Protein AF-A0A5C5VTT5-F1 (afdb_monomer_lite)

Organism: NCBI:txid2528000

Radius of gyration: 14.42 Å; chains: 1; bounding box: 35×43×36 Å

Sequence (137 aa):
MTILQATVLAPRYVLIDDNARPKGPLCRDYAGKACVAVYGFTDRSAYEAFRLGAEALSRPYPLVAGYLGRVFDQAQFSLIVTNPVGPDEPFLNAVDAEGVPSGAAEESPPATQRYCLSRVTGTNEYEVARSSSHDAG

Structure (mmCIF, N/CA/C/O backbone):
data_AF-A0A5C5VTT5-F1
#
_entry.id   AF-A0A5C5VTT5-F1
#
loop_
_atom_site.group_PDB
_atom_site.id
_atom_site.type_symbol
_atom_site.label_atom_id
_atom_site.label_alt_id
_atom_site.label_comp_id
_atom_site.label_asym_id
_atom_site.label_entity_id
_atom_site.label_seq_id
_atom_site.pdbx_PDB_ins_code
_atom_site.Cartn_x
_atom_site.Cartn_y
_atom_site.Cartn_z
_atom_site.occupancy
_atom_site.B_iso_or_equiv
_atom_site.auth_seq_id
_atom_site.auth_comp_id
_atom_site.auth_asym_id
_atom_site.auth_atom_id
_atom_site.pdbx_PDB_model_num
ATOM 1 N N . MET A 1 1 ? -5.955 26.905 -1.588 1.00 39.22 1 MET A N 1
ATOM 2 C CA . MET A 1 1 ? -4.708 26.133 -1.409 1.00 39.22 1 MET A CA 1
ATOM 3 C C . MET A 1 1 ? -4.592 25.179 -2.578 1.00 39.22 1 MET A C 1
ATOM 5 O O . MET A 1 1 ? -5.465 24.341 -2.743 1.00 39.22 1 MET A O 1
ATOM 9 N N . THR A 1 2 ? -3.586 25.379 -3.423 1.00 30.95 2 THR A N 1
ATOM 10 C CA . THR A 1 2 ? -3.275 24.531 -4.581 1.00 30.95 2 THR A CA 1
ATOM 11 C C . THR A 1 2 ? -2.590 23.262 -4.088 1.00 30.95 2 THR A C 1
ATOM 13 O O . THR A 1 2 ? -1.625 23.369 -3.335 1.00 30.95 2 THR A O 1
ATOM 16 N N . ILE A 1 3 ? -3.052 22.081 -4.498 1.00 47.69 3 ILE A N 1
ATOM 17 C CA . ILE A 1 3 ? -2.303 20.834 -4.301 1.00 47.69 3 ILE A CA 1
ATOM 18 C C . ILE A 1 3 ? -2.143 20.188 -5.675 1.00 47.69 3 ILE A C 1
ATOM 20 O O . ILE A 1 3 ? -3.123 19.879 -6.348 1.00 47.69 3 ILE A O 1
ATOM 24 N N . LEU A 1 4 ? -0.889 20.080 -6.109 1.00 47.59 4 LEU A N 1
ATOM 25 C CA . LEU A 1 4 ? -0.470 19.429 -7.346 1.00 47.59 4 LEU A CA 1
ATOM 26 C C . LEU A 1 4 ? -0.744 17.923 -7.231 1.00 47.59 4 LEU A C 1
ATOM 28 O O . LEU A 1 4 ? -0.500 17.343 -6.172 1.00 47.59 4 LEU A O 1
ATOM 32 N N . GLN A 1 5 ? -1.199 17.276 -8.309 1.00 53.59 5 GLN A N 1
ATOM 33 C CA . GLN A 1 5 ? -1.057 15.822 -8.424 1.00 53.59 5 GLN A CA 1
ATOM 34 C C . GLN A 1 5 ? 0.423 15.490 -8.203 1.00 53.59 5 GLN A C 1
ATOM 36 O O . GLN A 1 5 ? 1.286 15.962 -8.944 1.00 53.59 5 GLN A O 1
ATOM 41 N N . ALA A 1 6 ? 0.720 14.731 -7.150 1.00 62.44 6 ALA A N 1
ATOM 42 C CA . ALA A 1 6 ? 2.084 14.332 -6.862 1.00 62.44 6 ALA A CA 1
ATOM 43 C C . ALA A 1 6 ? 2.448 13.168 -7.785 1.00 62.44 6 ALA A C 1
ATOM 45 O O . ALA A 1 6 ? 1.889 12.071 -7.693 1.00 62.44 6 ALA A O 1
ATOM 46 N N . THR A 1 7 ? 3.379 13.412 -8.700 1.00 65.69 7 THR A N 1
ATOM 47 C CA . THR A 1 7 ? 4.074 12.331 -9.389 1.00 65.69 7 THR A CA 1
ATOM 48 C C . THR A 1 7 ? 4.975 11.654 -8.365 1.00 65.69 7 THR A C 1
ATOM 50 O O . THR A 1 7 ? 5.864 12.287 -7.797 1.00 65.69 7 THR A O 1
ATOM 53 N N . VAL A 1 8 ? 4.727 10.375 -8.103 1.00 74.12 8 VAL A N 1
ATOM 54 C CA . VAL A 1 8 ? 5.543 9.565 -7.198 1.00 74.12 8 VAL A CA 1
ATOM 55 C C . VAL A 1 8 ? 6.389 8.608 -8.021 1.00 74.12 8 VAL A C 1
ATOM 57 O O . VAL A 1 8 ? 5.979 8.146 -9.087 1.00 74.12 8 VAL A O 1
ATOM 60 N N . LEU A 1 9 ? 7.597 8.309 -7.553 1.00 79.62 9 LEU A N 1
ATOM 61 C CA . LEU A 1 9 ? 8.387 7.249 -8.170 1.00 79.62 9 LEU A CA 1
ATOM 62 C C . LEU A 1 9 ? 7.604 5.935 -8.076 1.00 79.62 9 LEU A C 1
ATOM 64 O O . LEU A 1 9 ? 7.001 5.635 -7.042 1.00 79.62 9 LEU A O 1
ATOM 68 N N . ALA A 1 10 ? 7.593 5.167 -9.164 1.00 82.19 10 ALA A N 1
ATOM 69 C CA . ALA A 1 10 ? 6.917 3.881 -9.174 1.00 82.19 10 ALA A CA 1
ATOM 70 C C . ALA A 1 10 ? 7.563 2.939 -8.139 1.00 82.19 10 ALA A C 1
ATOM 72 O O . ALA A 1 10 ? 8.794 2.821 -8.099 1.00 82.19 10 ALA A O 1
ATOM 73 N N . PRO A 1 11 ? 6.763 2.256 -7.303 1.00 85.19 11 PRO A N 1
ATOM 74 C CA . PRO A 1 11 ? 7.269 1.195 -6.445 1.00 85.19 11 PRO A CA 1
ATOM 75 C C . PRO A 1 11 ? 7.983 0.121 -7.271 1.00 85.19 11 PRO A C 1
ATOM 77 O O . PRO A 1 11 ? 7.477 -0.322 -8.297 1.00 85.19 11 PRO A O 1
ATOM 80 N N . ARG A 1 12 ? 9.157 -0.314 -6.811 1.00 85.62 12 ARG A N 1
ATOM 81 C CA . ARG A 1 12 ? 9.955 -1.403 -7.406 1.00 85.62 12 ARG A CA 1
ATOM 82 C C . ARG A 1 12 ? 9.929 -2.669 -6.562 1.00 85.62 12 ARG A C 1
ATOM 84 O O . ARG A 1 12 ? 10.294 -3.742 -7.039 1.00 85.62 12 ARG A O 1
ATOM 91 N N . TYR A 1 13 ? 9.506 -2.543 -5.312 1.00 87.00 13 TYR A N 1
ATOM 92 C CA . TYR A 1 13 ? 9.403 -3.628 -4.354 1.00 87.00 13 TYR A CA 1
ATOM 93 C C . TYR A 1 13 ? 8.033 -3.598 -3.695 1.00 87.00 13 TYR A C 1
ATOM 95 O O . TYR A 1 13 ? 7.454 -2.528 -3.530 1.00 87.00 13 TYR A O 1
ATOM 103 N N . VAL A 1 14 ? 7.547 -4.759 -3.273 1.00 88.94 14 VAL A N 1
ATOM 104 C CA . VAL A 1 14 ? 6.387 -4.895 -2.389 1.00 88.94 14 VAL A CA 1
ATOM 105 C C . VAL A 1 14 ? 6.769 -5.612 -1.108 1.00 88.94 14 VAL A C 1
ATOM 107 O O . VAL A 1 14 ? 7.703 -6.414 -1.091 1.00 88.94 14 VAL A O 1
ATOM 110 N N . LEU A 1 15 ? 6.051 -5.325 -0.029 1.00 89.12 15 LEU A N 1
ATOM 111 C CA . LEU A 1 15 ? 6.226 -6.028 1.229 1.00 89.12 15 LEU A CA 1
ATOM 112 C C . LEU A 1 15 ? 5.544 -7.392 1.166 1.00 89.12 15 LEU A C 1
ATOM 114 O O . LEU A 1 15 ? 4.359 -7.480 0.839 1.00 89.12 15 LEU A O 1
ATOM 118 N N . ILE A 1 16 ? 6.275 -8.439 1.537 1.00 86.81 16 ILE A N 1
ATOM 119 C CA . ILE A 1 16 ? 5.735 -9.790 1.703 1.00 86.81 16 ILE A CA 1
ATOM 120 C C . ILE A 1 16 ? 6.047 -10.340 3.097 1.00 86.81 16 ILE A C 1
ATOM 122 O O . ILE A 1 16 ? 7.015 -9.914 3.734 1.00 86.81 16 ILE A O 1
ATOM 126 N N . ASP A 1 17 ? 5.233 -11.289 3.557 1.00 85.00 17 ASP A N 1
ATOM 127 C CA . ASP A 1 17 ? 5.527 -12.117 4.730 1.00 85.00 17 ASP A CA 1
ATOM 128 C C . ASP A 1 17 ? 6.437 -13.315 4.390 1.00 85.00 17 ASP A C 1
ATOM 130 O O . ASP A 1 17 ? 6.794 -13.549 3.230 1.00 85.00 17 ASP A O 1
ATOM 134 N N . ASP A 1 18 ? 6.795 -14.105 5.406 1.00 83.19 18 ASP A N 1
ATOM 135 C CA . ASP A 1 18 ? 7.636 -15.304 5.255 1.00 83.19 18 ASP A CA 1
ATOM 136 C C . ASP A 1 18 ? 7.014 -16.401 4.370 1.00 83.19 18 ASP A C 1
ATOM 138 O O . ASP A 1 18 ? 7.726 -17.278 3.882 1.00 83.19 18 ASP A O 1
ATOM 142 N N . ASN A 1 19 ? 5.703 -16.349 4.119 1.00 83.19 19 ASN A N 1
ATOM 143 C CA . ASN A 1 19 ? 4.992 -17.260 3.221 1.00 83.19 19 ASN A CA 1
ATOM 144 C C . ASN A 1 19 ? 4.835 -16.678 1.807 1.00 83.19 19 ASN A C 1
ATOM 146 O O . ASN A 1 19 ? 4.028 -17.183 1.022 1.00 83.19 19 ASN A O 1
ATOM 150 N N . ALA A 1 20 ? 5.575 -15.612 1.485 1.00 79.62 20 ALA A N 1
ATOM 151 C CA . ALA A 1 20 ? 5.481 -14.873 0.233 1.00 79.62 20 ALA A CA 1
ATOM 152 C C . ALA A 1 20 ? 4.071 -14.336 -0.058 1.00 79.62 20 ALA A C 1
ATOM 154 O O . ALA A 1 20 ? 3.670 -14.236 -1.222 1.00 79.62 20 ALA A O 1
ATOM 155 N N . ARG A 1 21 ? 3.311 -13.983 0.985 1.00 83.25 21 ARG A N 1
ATOM 156 C CA . ARG A 1 21 ? 2.021 -13.302 0.846 1.00 83.25 21 ARG A CA 1
ATOM 157 C C . ARG A 1 21 ? 2.223 -11.792 0.932 1.00 83.25 21 ARG A C 1
ATOM 159 O O . ARG A 1 21 ? 2.971 -11.340 1.798 1.00 83.25 21 ARG A O 1
ATOM 166 N N . PRO A 1 22 ? 1.555 -11.007 0.077 1.00 84.88 22 PRO A N 1
ATOM 167 C CA . PRO A 1 22 ? 1.639 -9.553 0.114 1.00 84.88 22 PRO A CA 1
ATOM 168 C C . PRO A 1 22 ? 1.132 -9.013 1.454 1.00 84.88 22 PRO A C 1
ATOM 170 O O . PRO A 1 22 ? 0.148 -9.501 2.013 1.00 84.88 22 PRO A O 1
ATOM 173 N N . LYS A 1 23 ? 1.805 -7.982 1.960 1.00 88.50 23 LYS A N 1
ATOM 174 C CA . LYS A 1 23 ? 1.471 -7.309 3.215 1.00 88.50 23 LYS A CA 1
ATOM 175 C C . LYS A 1 23 ? 1.081 -5.865 2.940 1.00 88.50 23 LYS A C 1
ATOM 177 O O . LYS A 1 23 ? 1.774 -5.144 2.227 1.00 88.50 23 LYS A O 1
ATOM 182 N N . GLY A 1 24 ? -0.008 -5.438 3.560 1.00 90.56 24 GLY A N 1
ATOM 183 C CA . GLY A 1 24 ? -0.506 -4.074 3.486 1.00 90.56 24 GLY A CA 1
ATOM 184 C C . GLY A 1 24 ? -1.548 -3.798 4.564 1.00 90.56 24 GLY A C 1
ATOM 185 O O . GLY A 1 24 ? -1.832 -4.683 5.381 1.00 90.56 24 GLY A O 1
ATOM 186 N N . PRO A 1 25 ? -2.081 -2.571 4.600 1.00 91.69 25 PRO A N 1
ATOM 187 C CA . PRO A 1 25 ? -3.104 -2.192 5.557 1.00 91.69 25 PRO A CA 1
ATOM 188 C C . PRO A 1 25 ? -4.449 -2.831 5.199 1.00 91.69 25 PRO A C 1
ATOM 190 O O . PRO A 1 25 ? -4.746 -3.087 4.030 1.00 91.69 25 PRO A O 1
ATOM 193 N N . LEU A 1 26 ? -5.296 -3.035 6.209 1.00 91.88 26 LEU A N 1
ATOM 194 C CA . LEU A 1 26 ? -6.710 -3.314 5.973 1.00 91.88 26 LEU A CA 1
ATOM 195 C C . LEU A 1 26 ? -7.363 -2.034 5.459 1.00 91.88 26 LEU A C 1
ATOM 197 O O . LEU A 1 26 ? -7.201 -0.981 6.076 1.00 91.88 26 LEU A O 1
ATOM 201 N N . CYS A 1 27 ? -8.087 -2.105 4.346 1.00 91.44 27 CYS A N 1
ATOM 202 C CA . CYS A 1 27 ? -8.689 -0.919 3.754 1.00 91.44 27 CYS A CA 1
ATOM 203 C C . CYS A 1 27 ? -10.122 -1.156 3.271 1.00 91.44 27 CYS A C 1
ATOM 205 O O . CYS A 1 27 ? -10.508 -2.281 2.936 1.00 91.44 27 CYS A O 1
ATOM 207 N N . ARG A 1 28 ? -10.898 -0.069 3.216 1.00 91.44 28 ARG A N 1
ATOM 208 C CA . ARG A 1 28 ? -12.220 -0.010 2.590 1.00 91.44 28 ARG A CA 1
ATOM 209 C C . ARG A 1 28 ? -12.255 1.015 1.466 1.00 91.44 28 ARG A C 1
ATOM 211 O O . ARG A 1 28 ? -11.715 2.112 1.602 1.00 91.44 28 ARG A O 1
ATOM 218 N N . ASP A 1 29 ? -12.906 0.652 0.368 1.00 88.25 29 ASP A N 1
ATOM 219 C CA . ASP A 1 29 ? -13.172 1.553 -0.746 1.00 88.25 29 ASP A CA 1
ATOM 220 C C . ASP A 1 29 ? -14.251 2.600 -0.399 1.00 88.25 29 ASP A C 1
ATOM 222 O O . ASP A 1 29 ? -14.842 2.607 0.682 1.00 88.25 29 ASP A O 1
ATOM 226 N N . TYR A 1 30 ? -14.542 3.477 -1.358 1.00 83.19 30 TYR A N 1
ATOM 227 C CA . TYR A 1 30 ? -15.549 4.538 -1.243 1.00 83.19 30 TYR A CA 1
ATOM 228 C C . TYR A 1 30 ? -16.995 4.026 -1.098 1.00 83.19 30 TYR A C 1
ATOM 230 O O . TYR A 1 30 ? -17.887 4.803 -0.766 1.00 83.19 30 TYR A O 1
ATOM 238 N N . ALA A 1 31 ? -17.246 2.741 -1.358 1.00 84.81 31 ALA A N 1
ATOM 239 C CA . ALA A 1 31 ? -18.526 2.075 -1.136 1.00 84.81 31 ALA A CA 1
ATOM 240 C C . ALA A 1 31 ? -18.548 1.274 0.183 1.00 84.81 31 ALA A C 1
ATOM 242 O O . ALA A 1 31 ? -19.508 0.547 0.445 1.00 84.81 31 ALA A O 1
ATOM 243 N N . GLY A 1 32 ? -17.499 1.382 1.008 1.00 85.00 32 GLY A N 1
ATOM 244 C CA . GLY A 1 32 ? -17.348 0.658 2.270 1.00 85.00 32 GLY A CA 1
ATOM 245 C C . GLY A 1 32 ? -16.980 -0.822 2.111 1.00 85.00 32 GLY A C 1
ATOM 246 O O . GLY A 1 32 ? -16.994 -1.563 3.104 1.00 85.00 32 GLY A O 1
ATOM 247 N N . LYS A 1 33 ? -16.661 -1.274 0.891 1.00 88.06 33 LYS A N 1
ATOM 248 C CA . LYS A 1 33 ? -16.250 -2.654 0.601 1.00 88.06 33 LYS A CA 1
ATOM 249 C C . LYS A 1 33 ? -14.770 -2.837 0.896 1.00 88.06 33 LYS A C 1
ATOM 251 O O . LYS A 1 33 ? -13.989 -1.905 0.754 1.00 88.06 33 LYS A O 1
ATOM 256 N N . ALA A 1 34 ? -14.376 -4.050 1.273 1.00 88.50 34 ALA A N 1
ATOM 257 C CA . ALA A 1 34 ? -12.969 -4.368 1.484 1.00 88.50 34 ALA A CA 1
ATOM 258 C C . ALA A 1 34 ? -12.156 -4.150 0.196 1.00 88.50 34 ALA A C 1
ATOM 260 O O . ALA A 1 34 ? -12.575 -4.577 -0.882 1.00 88.50 34 ALA A O 1
ATOM 261 N N . CYS A 1 35 ? -10.989 -3.525 0.325 1.00 89.44 35 CYS A N 1
ATOM 262 C CA . CYS A 1 35 ? -10.003 -3.416 -0.742 1.00 89.44 35 CYS A CA 1
ATOM 263 C C . CYS A 1 35 ? -8.713 -4.159 -0.405 1.00 89.44 35 CYS A C 1
ATOM 265 O O . CYS A 1 35 ? -8.448 -4.495 0.751 1.00 89.44 35 CYS A O 1
ATOM 267 N N . VAL A 1 36 ? -7.909 -4.421 -1.434 1.00 89.75 36 VAL A N 1
ATOM 268 C CA . VAL A 1 36 ? -6.577 -5.003 -1.278 1.00 89.75 36 VAL A CA 1
ATOM 269 C C . VAL A 1 36 ? -5.552 -3.896 -1.468 1.00 89.75 36 VAL A C 1
ATOM 271 O O . VAL A 1 36 ? -5.383 -3.374 -2.567 1.00 89.75 36 VAL A O 1
ATOM 274 N N . ALA A 1 37 ? -4.856 -3.545 -0.391 1.00 91.38 37 ALA A N 1
ATOM 275 C CA . ALA A 1 37 ? -3.711 -2.648 -0.426 1.00 91.38 37 ALA A CA 1
ATOM 276 C C . ALA A 1 37 ? -2.438 -3.422 -0.074 1.00 91.38 37 ALA A C 1
ATOM 278 O O . ALA A 1 37 ? -2.450 -4.276 0.812 1.00 91.38 37 ALA A O 1
ATOM 279 N N . VAL A 1 38 ? -1.335 -3.114 -0.755 1.00 91.62 38 VAL A N 1
ATOM 280 C CA . VAL A 1 38 ? -0.012 -3.701 -0.493 1.00 91.62 38 VAL A CA 1
ATOM 281 C C . VAL A 1 38 ? 0.997 -2.579 -0.291 1.00 91.62 38 VAL A C 1
ATOM 283 O O . VAL A 1 38 ? 0.973 -1.590 -1.021 1.00 91.62 38 VAL A O 1
ATOM 286 N N . TYR A 1 39 ? 1.891 -2.710 0.687 1.00 92.06 39 TYR A N 1
ATOM 287 C CA . TYR A 1 39 ? 2.988 -1.762 0.863 1.00 92.06 39 TYR A CA 1
ATOM 288 C C . TYR A 1 39 ? 4.013 -1.927 -0.257 1.00 92.06 39 TYR A C 1
ATOM 290 O O . TYR A 1 39 ? 4.493 -3.031 -0.510 1.00 92.06 39 TYR A O 1
ATOM 298 N N . GLY A 1 40 ? 4.350 -0.826 -0.917 1.00 91.06 40 GLY A N 1
ATOM 299 C CA . GLY A 1 40 ? 5.309 -0.747 -2.004 1.00 91.06 40 GLY A CA 1
ATOM 300 C C . GLY A 1 40 ? 6.423 0.256 -1.715 1.00 91.06 40 GLY A C 1
ATOM 301 O O . GLY A 1 40 ? 6.200 1.298 -1.099 1.00 91.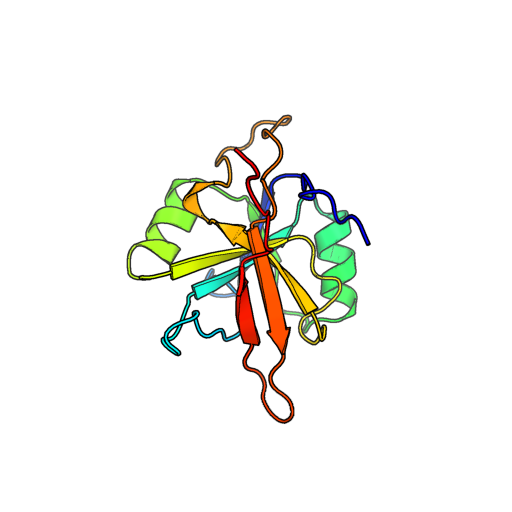06 40 GLY A O 1
ATOM 302 N N . PHE A 1 41 ? 7.624 -0.052 -2.198 1.00 90.44 41 PHE A N 1
ATOM 303 C CA . PHE A 1 41 ? 8.828 0.748 -1.980 1.00 90.44 41 PHE A CA 1
ATOM 304 C C . PHE A 1 41 ? 9.548 1.021 -3.291 1.00 90.44 41 PHE A C 1
ATOM 306 O O . PHE A 1 41 ? 9.696 0.126 -4.125 1.00 90.44 41 PHE A O 1
ATOM 313 N N . THR A 1 42 ? 10.022 2.247 -3.472 1.00 89.19 42 THR A N 1
ATOM 314 C CA . THR A 1 42 ? 10.77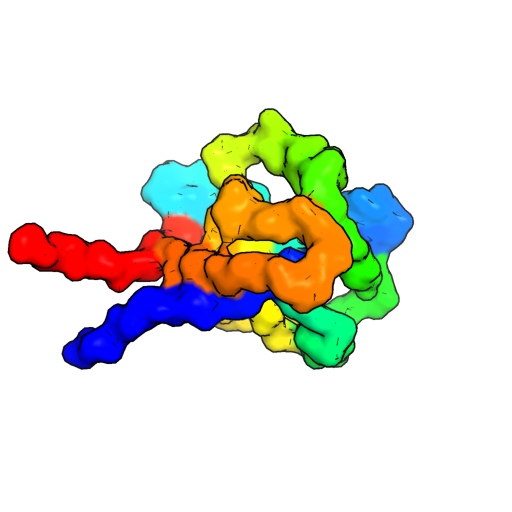3 2.671 -4.665 1.00 89.19 42 THR A CA 1
ATOM 315 C C . THR A 1 42 ? 12.165 2.065 -4.711 1.00 89.19 42 THR A C 1
ATOM 317 O O . THR A 1 42 ? 12.685 1.762 -5.781 1.00 89.19 42 THR A O 1
ATOM 320 N N . ASP A 1 43 ? 12.762 1.856 -3.544 1.00 86.69 43 ASP A N 1
ATOM 321 C CA . ASP A 1 43 ? 14.115 1.352 -3.385 1.00 86.69 43 ASP A CA 1
ATOM 322 C C . ASP A 1 43 ? 14.293 0.675 -2.018 1.00 86.69 43 ASP A C 1
ATOM 324 O O . ASP A 1 43 ? 13.391 0.633 -1.175 1.00 86.69 43 ASP A O 1
ATOM 328 N N . ARG A 1 44 ? 15.487 0.117 -1.808 1.00 84.56 44 ARG A N 1
ATOM 329 C CA . ARG A 1 44 ? 15.847 -0.543 -0.554 1.00 84.56 44 ARG A CA 1
ATOM 330 C C . ARG A 1 44 ? 15.868 0.423 0.632 1.00 84.56 44 ARG A C 1
ATOM 332 O O . ARG A 1 44 ? 15.508 0.006 1.726 1.00 84.56 44 ARG A O 1
ATOM 339 N N . SER A 1 45 ? 16.281 1.674 0.445 1.00 87.25 45 SER A N 1
ATOM 340 C CA . SER A 1 45 ? 16.368 2.656 1.531 1.00 87.25 45 SER A CA 1
ATOM 341 C C . SER A 1 45 ? 14.982 3.001 2.075 1.00 87.25 45 SER A C 1
ATOM 343 O O . SER A 1 45 ? 14.806 3.051 3.290 1.00 87.25 45 SER A O 1
ATOM 345 N N . ALA A 1 46 ? 13.987 3.152 1.195 1.00 88.81 46 ALA A N 1
ATOM 346 C CA . ALA A 1 46 ? 12.590 3.335 1.585 1.00 88.81 46 ALA A CA 1
ATOM 347 C C . ALA A 1 46 ? 12.055 2.136 2.389 1.00 88.81 46 ALA A C 1
ATOM 349 O O . ALA A 1 46 ? 11.397 2.317 3.412 1.00 88.81 46 ALA A O 1
ATOM 350 N N . TYR A 1 47 ? 12.391 0.908 1.981 1.00 88.31 47 TYR A N 1
ATOM 351 C CA . TYR A 1 47 ? 12.046 -0.288 2.755 1.00 88.31 47 TYR A CA 1
ATOM 352 C C . TYR A 1 47 ? 12.738 -0.328 4.129 1.00 88.31 47 TYR A C 1
ATOM 354 O O . TYR A 1 47 ? 12.097 -0.648 5.127 1.00 88.31 47 TYR A O 1
ATOM 362 N N . GLU A 1 48 ? 14.033 -0.010 4.213 1.00 86.12 48 GLU A N 1
ATOM 363 C CA . GLU A 1 48 ? 14.754 -0.020 5.494 1.00 86.12 48 GLU A CA 1
ATOM 364 C C . GLU A 1 48 ? 14.185 1.021 6.468 1.00 86.12 48 GLU A C 1
ATOM 366 O O . GLU A 1 48 ? 14.073 0.732 7.659 1.00 86.12 48 GLU A O 1
ATOM 371 N N . ALA A 1 49 ? 13.762 2.189 5.970 1.00 86.31 49 ALA A N 1
ATOM 372 C CA . ALA A 1 49 ? 13.075 3.199 6.774 1.00 86.31 49 ALA A CA 1
ATOM 373 C C . ALA A 1 49 ? 11.767 2.656 7.375 1.00 86.31 49 ALA A C 1
ATOM 375 O O . ALA A 1 49 ? 11.559 2.776 8.580 1.00 86.31 49 ALA A O 1
ATOM 376 N N . PHE A 1 50 ? 10.945 1.978 6.568 1.00 88.25 50 PHE A N 1
ATOM 377 C CA . PHE A 1 50 ? 9.729 1.310 7.038 1.00 88.25 50 PHE A CA 1
ATOM 378 C C . PHE A 1 50 ? 10.018 0.204 8.059 1.00 88.25 50 PHE A C 1
ATOM 380 O O . PHE A 1 50 ? 9.338 0.084 9.078 1.00 88.25 50 PHE A O 1
ATOM 387 N N . ARG A 1 51 ? 11.051 -0.612 7.808 1.00 84.56 51 ARG A N 1
ATOM 388 C CA . ARG A 1 51 ? 11.420 -1.754 8.657 1.00 84.56 51 ARG A CA 1
ATOM 389 C C . ARG A 1 51 ? 11.770 -1.333 10.082 1.00 84.56 51 ARG A C 1
ATOM 391 O O . ARG A 1 51 ? 11.505 -2.091 11.007 1.00 84.56 51 ARG A O 1
ATOM 398 N N . LEU A 1 52 ? 12.342 -0.146 10.279 1.00 79.50 52 LEU A N 1
ATOM 399 C CA . LEU A 1 52 ? 12.651 0.365 11.620 1.00 79.50 52 LEU A CA 1
ATOM 400 C C . LEU A 1 52 ? 11.397 0.548 12.491 1.00 79.50 52 LEU A C 1
ATOM 402 O O . LEU A 1 52 ? 11.507 0.496 13.714 1.00 79.50 52 LEU A O 1
ATOM 406 N N . GLY A 1 53 ? 10.224 0.727 11.876 1.00 70.25 53 GLY A N 1
ATOM 407 C CA . GLY A 1 53 ? 8.930 0.826 12.552 1.00 70.25 53 GLY A CA 1
ATOM 408 C C . GLY A 1 53 ? 8.044 -0.420 12.435 1.00 70.25 53 GLY A C 1
ATOM 409 O O . GLY A 1 53 ? 6.907 -0.378 12.895 1.00 70.25 53 GLY A O 1
ATOM 410 N N . ALA A 1 54 ? 8.514 -1.509 11.815 1.00 70.69 54 ALA A N 1
ATOM 411 C CA . ALA A 1 54 ? 7.716 -2.704 11.530 1.00 70.69 54 ALA A CA 1
ATOM 412 C C . ALA A 1 54 ? 8.321 -3.981 12.146 1.00 70.69 54 ALA A C 1
ATOM 414 O O . ALA A 1 54 ? 9.527 -4.081 12.365 1.00 70.69 54 ALA A O 1
ATOM 415 N N . GLU A 1 55 ? 7.483 -4.990 12.414 1.00 65.62 55 GLU A N 1
ATOM 416 C CA . GLU A 1 55 ? 7.941 -6.277 12.956 1.00 65.62 55 GLU A CA 1
ATOM 417 C C . GLU A 1 55 ? 8.909 -7.025 12.014 1.00 65.62 55 GLU A C 1
ATOM 419 O O . GLU A 1 55 ? 8.826 -6.957 10.784 1.00 65.62 55 GLU A O 1
ATOM 424 N N . ALA A 1 56 ? 9.809 -7.800 12.629 1.00 60.41 56 ALA A N 1
ATOM 425 C CA . ALA A 1 56 ? 11.053 -8.336 12.069 1.00 60.41 56 ALA A CA 1
ATOM 426 C C . ALA A 1 56 ? 10.941 -9.361 10.911 1.00 60.41 56 ALA A C 1
ATOM 428 O O . ALA A 1 56 ? 11.971 -9.851 10.451 1.00 60.41 56 ALA A O 1
ATOM 429 N N . LEU A 1 57 ? 9.740 -9.689 10.421 1.00 63.00 57 LEU A N 1
ATOM 430 C CA . LEU A 1 57 ? 9.505 -10.792 9.467 1.00 63.00 57 LEU A CA 1
ATOM 431 C C . LEU A 1 57 ? 9.070 -10.353 8.060 1.00 63.00 57 LEU A C 1
ATOM 433 O O . LEU A 1 57 ? 8.732 -11.180 7.218 1.00 63.00 57 LEU A O 1
ATOM 437 N N . SER A 1 58 ? 9.071 -9.053 7.776 1.00 72.62 58 SER A N 1
ATOM 438 C CA . SER A 1 58 ? 8.648 -8.555 6.463 1.00 72.62 58 SER A CA 1
ATOM 439 C C . SER A 1 58 ? 9.851 -8.327 5.555 1.00 72.62 58 SER A C 1
ATOM 441 O O . SER A 1 58 ? 10.816 -7.693 5.979 1.00 72.62 58 SER A O 1
ATOM 443 N N . ARG A 1 59 ? 9.813 -8.802 4.304 1.00 79.12 59 ARG A N 1
ATOM 444 C CA . ARG A 1 59 ? 10.924 -8.657 3.339 1.00 79.12 59 ARG A CA 1
ATOM 445 C C . ARG A 1 59 ? 10.476 -7.895 2.089 1.00 79.12 59 ARG A C 1
ATOM 447 O O . ARG A 1 59 ? 9.314 -8.025 1.699 1.00 79.12 59 ARG A O 1
ATOM 454 N N . PRO A 1 60 ? 11.367 -7.122 1.442 1.00 80.44 60 PRO A N 1
ATOM 455 C CA . PRO A 1 60 ? 11.053 -6.493 0.173 1.00 80.44 60 PRO A CA 1
ATOM 456 C C . PRO A 1 60 ? 11.163 -7.549 -0.931 1.00 80.44 60 PRO A C 1
ATOM 458 O O . PRO A 1 60 ? 12.172 -8.249 -1.041 1.00 80.44 60 PRO A O 1
ATOM 461 N N . TYR A 1 61 ? 10.133 -7.660 -1.760 1.00 80.81 61 TYR A N 1
ATOM 462 C CA . TYR A 1 61 ? 10.106 -8.552 -2.913 1.00 80.81 61 TYR A CA 1
ATOM 463 C C . TYR A 1 61 ? 10.050 -7.739 -4.206 1.00 80.81 61 TYR A C 1
ATOM 465 O O . TYR A 1 61 ? 9.239 -6.815 -4.279 1.00 80.81 61 TYR A O 1
ATOM 473 N N . PRO A 1 62 ? 10.879 -8.041 -5.224 1.00 80.75 62 PRO A N 1
ATOM 474 C CA . PRO A 1 62 ? 10.838 -7.331 -6.496 1.00 80.75 62 PRO A CA 1
ATOM 475 C C . PRO A 1 62 ? 9.440 -7.351 -7.113 1.00 80.75 62 PRO A C 1
ATOM 477 O O . PRO A 1 62 ? 8.789 -8.394 -7.201 1.00 80.75 62 PRO A O 1
ATOM 480 N N . LEU A 1 63 ? 8.988 -6.189 -7.566 1.00 73.69 63 LEU A N 1
ATOM 481 C CA . LEU A 1 63 ? 7.691 -6.022 -8.196 1.00 73.69 63 LEU A CA 1
ATOM 482 C C . LEU A 1 63 ? 7.748 -6.608 -9.613 1.00 73.69 63 LEU A C 1
ATOM 484 O O . LEU A 1 63 ? 8.163 -5.965 -10.576 1.00 73.69 63 LEU A O 1
ATOM 488 N N . VAL A 1 64 ? 7.369 -7.882 -9.726 1.00 67.44 64 VAL A N 1
ATOM 489 C CA . VAL A 1 64 ? 7.267 -8.603 -11.000 1.00 67.44 64 VAL A CA 1
ATOM 490 C C . VAL A 1 64 ? 5.805 -8.688 -11.433 1.00 67.44 64 VAL A C 1
ATOM 492 O O . VAL A 1 64 ? 4.934 -9.041 -10.637 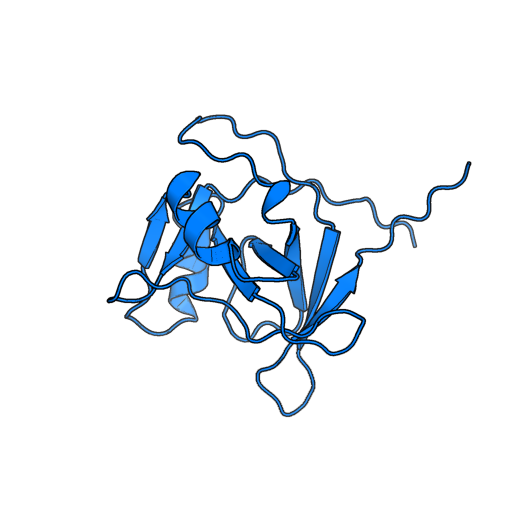1.00 67.44 64 VAL A O 1
ATOM 495 N N . ALA A 1 65 ? 5.536 -8.391 -12.709 1.00 62.34 65 ALA A N 1
ATOM 496 C CA . ALA A 1 65 ? 4.187 -8.294 -13.285 1.00 62.34 65 ALA A CA 1
ATOM 497 C C . ALA A 1 65 ? 3.289 -9.492 -12.936 1.00 62.34 65 ALA A C 1
ATOM 499 O O . ALA A 1 65 ? 2.149 -9.337 -12.505 1.00 62.34 65 ALA A O 1
ATOM 500 N N . GLY A 1 66 ? 3.838 -10.705 -13.055 1.00 64.25 66 GLY A N 1
ATOM 501 C CA . GLY A 1 66 ? 3.101 -11.939 -12.791 1.00 64.25 66 GLY A CA 1
ATOM 502 C C . GLY A 1 66 ? 2.770 -12.187 -11.316 1.00 64.25 66 GLY A C 1
ATOM 503 O O . GLY A 1 66 ? 1.834 -12.930 -11.031 1.00 64.25 66 GLY A O 1
ATOM 504 N N . TYR A 1 67 ? 3.507 -11.586 -10.376 1.00 70.06 67 TYR A N 1
AT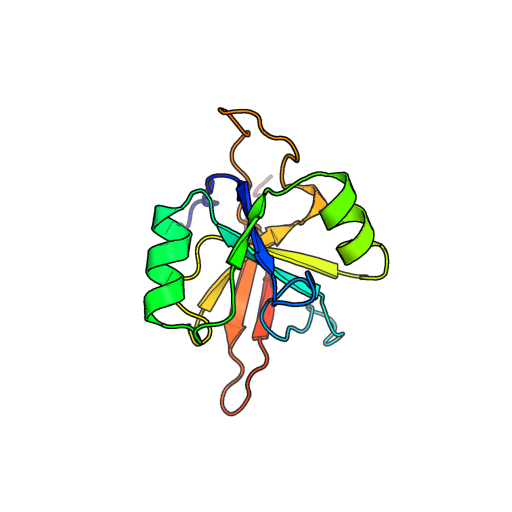OM 505 C CA . TYR A 1 67 ? 3.233 -11.741 -8.944 1.00 70.06 67 TYR A CA 1
ATOM 506 C C . TYR A 1 67 ? 2.071 -10.845 -8.514 1.00 70.06 67 TYR A C 1
ATOM 508 O O . TYR A 1 67 ? 1.120 -11.336 -7.911 1.00 70.06 67 TYR A O 1
ATOM 516 N N . LEU A 1 68 ? 2.095 -9.566 -8.907 1.00 68.62 68 LEU A N 1
ATOM 517 C CA . LEU A 1 68 ? 0.988 -8.648 -8.635 1.00 68.62 68 LEU A CA 1
ATOM 518 C C . LEU A 1 68 ? -0.309 -9.091 -9.303 1.00 68.62 68 LEU A C 1
ATOM 520 O O . LEU A 1 68 ? -1.356 -9.035 -8.669 1.00 68.62 68 LEU A O 1
ATOM 524 N N . GLY A 1 69 ? -0.232 -9.595 -10.540 1.00 67.06 69 GLY A N 1
ATOM 525 C CA . GLY A 1 69 ? -1.398 -10.128 -11.241 1.00 67.06 69 GLY A CA 1
ATOM 526 C C . GLY A 1 69 ? -2.130 -11.188 -10.416 1.00 67.06 69 GLY A C 1
ATOM 527 O O . GLY A 1 69 ? -3.330 -11.078 -10.228 1.00 67.06 69 GLY A O 1
ATOM 528 N N . ARG A 1 70 ? -1.411 -12.148 -9.817 1.00 70.31 70 ARG A N 1
ATOM 529 C CA . ARG A 1 70 ? -2.016 -13.190 -8.960 1.00 70.31 70 ARG A CA 1
ATOM 530 C C . ARG A 1 70 ? -2.567 -12.656 -7.641 1.00 70.31 70 ARG A C 1
ATOM 532 O O . ARG A 1 70 ? -3.543 -13.192 -7.131 1.00 70.31 70 ARG A O 1
ATOM 539 N N . VAL A 1 71 ? -1.913 -11.648 -7.070 1.00 71.19 71 VAL A N 1
ATOM 540 C CA . VAL A 1 71 ? -2.342 -11.009 -5.818 1.00 71.19 71 VAL A CA 1
ATOM 541 C C . VAL A 1 71 ? -3.636 -10.222 -6.017 1.00 71.19 71 VAL A C 1
ATOM 543 O O . VAL A 1 71 ? -4.504 -10.235 -5.147 1.00 71.19 71 VAL A O 1
ATOM 546 N N . PHE A 1 72 ? -3.768 -9.555 -7.160 1.00 75.69 72 PHE A N 1
ATOM 547 C CA . PHE A 1 72 ? -4.882 -8.660 -7.453 1.00 75.69 72 PHE A CA 1
ATOM 548 C C . PHE A 1 72 ? -6.004 -9.304 -8.276 1.00 75.69 72 PHE A C 1
ATOM 550 O O . PHE A 1 72 ? -7.076 -8.715 -8.357 1.00 75.69 72 PHE A O 1
ATOM 557 N N . ASP A 1 73 ? -5.813 -10.517 -8.810 1.00 72.44 73 ASP A N 1
ATOM 558 C CA . ASP A 1 73 ? -6.769 -11.221 -9.690 1.00 72.44 73 ASP A CA 1
ATOM 559 C C . ASP A 1 73 ? -8.178 -11.380 -9.087 1.00 72.44 73 ASP A C 1
ATOM 561 O O . ASP A 1 73 ? -9.172 -11.503 -9.796 1.00 72.44 73 ASP A O 1
ATOM 565 N N . GLN A 1 74 ? -8.275 -11.383 -7.755 1.00 66.31 74 GLN A N 1
ATOM 566 C CA . GLN A 1 74 ? -9.535 -11.555 -7.021 1.00 66.31 74 GLN A CA 1
ATOM 567 C C . GLN A 1 74 ? -10.035 -10.271 -6.349 1.00 66.31 74 GLN A C 1
ATOM 569 O O . GLN A 1 74 ? -11.090 -10.270 -5.712 1.00 66.31 74 GLN A O 1
ATOM 574 N N . ALA A 1 75 ? -9.287 -9.176 -6.461 1.00 72.88 75 ALA A N 1
ATOM 575 C CA . ALA A 1 75 ? -9.586 -7.928 -5.784 1.00 72.88 75 ALA A CA 1
ATOM 576 C C . ALA A 1 75 ? -10.400 -7.001 -6.692 1.00 72.88 75 ALA A C 1
ATOM 578 O O . ALA A 1 75 ? -9.996 -6.679 -7.804 1.00 72.88 75 ALA A O 1
ATOM 579 N N . GLN A 1 76 ? -11.541 -6.518 -6.192 1.00 70.81 76 GLN A N 1
ATOM 580 C CA . GLN A 1 76 ? -12.342 -5.514 -6.908 1.00 70.81 76 GLN A CA 1
ATOM 581 C C . GLN A 1 76 ? -11.666 -4.138 -6.930 1.00 70.81 76 GLN A C 1
ATOM 583 O O . GLN A 1 76 ? -11.997 -3.303 -7.768 1.00 70.81 76 GLN A O 1
ATOM 588 N N . PHE A 1 77 ? -10.750 -3.895 -5.990 1.00 78.06 77 PHE A N 1
ATOM 589 C CA . PHE A 1 77 ? -10.035 -2.638 -5.862 1.00 78.06 77 PHE A CA 1
ATOM 590 C C . PHE A 1 77 ? -8.651 -2.874 -5.249 1.00 78.06 77 PHE A C 1
ATOM 592 O O . PHE A 1 77 ? -8.542 -3.386 -4.129 1.00 78.06 77 PHE A O 1
ATOM 599 N N . SER A 1 78 ? -7.616 -2.521 -6.012 1.00 88.50 78 SER A N 1
ATOM 600 C CA . SER A 1 78 ? -6.231 -2.941 -5.791 1.00 88.50 78 SER A CA 1
ATOM 601 C C . SER A 1 78 ? -5.297 -1.743 -5.766 1.00 88.50 78 SER A C 1
ATOM 603 O O . SER A 1 78 ? -5.138 -1.044 -6.768 1.00 88.50 78 SER A O 1
ATOM 605 N N . LEU A 1 79 ? -4.658 -1.525 -4.622 1.00 90.38 79 LEU A N 1
ATOM 606 C CA . LEU A 1 79 ? -3.818 -0.365 -4.365 1.00 90.38 79 LEU A CA 1
ATOM 607 C C . LEU A 1 79 ? -2.401 -0.770 -3.972 1.00 90.38 79 LEU A C 1
ATOM 609 O O . LEU A 1 79 ? -2.181 -1.764 -3.275 1.00 90.38 79 LEU A O 1
ATOM 613 N N . ILE A 1 80 ? -1.440 0.064 -4.355 1.00 90.62 80 ILE A N 1
ATOM 614 C CA . ILE A 1 80 ? -0.072 -0.010 -3.846 1.00 90.62 80 ILE A CA 1
ATOM 615 C C . ILE A 1 80 ? 0.190 1.251 -3.027 1.00 90.62 80 ILE A C 1
ATOM 617 O O . ILE A 1 80 ? 0.177 2.360 -3.560 1.00 90.62 80 ILE A O 1
ATOM 621 N N . VAL A 1 81 ? 0.407 1.079 -1.724 1.00 92.25 81 VAL A N 1
ATOM 622 C CA . VAL A 1 81 ? 0.802 2.153 -0.807 1.00 92.25 81 VAL A CA 1
ATOM 623 C C . VAL A 1 81 ? 2.266 2.486 -1.062 1.00 92.25 81 VAL A C 1
ATOM 625 O O . VAL A 1 81 ? 3.110 1.600 -1.006 1.00 92.25 81 VAL A O 1
ATOM 628 N N . THR A 1 82 ? 2.585 3.739 -1.353 1.00 90.62 82 THR A N 1
ATOM 629 C CA . THR A 1 82 ? 3.913 4.144 -1.826 1.00 90.62 82 THR A CA 1
ATOM 630 C C . THR A 1 82 ? 4.765 4.719 -0.703 1.00 90.62 82 THR A C 1
ATOM 632 O O . THR A 1 82 ? 4.409 5.757 -0.148 1.00 90.62 82 THR A O 1
ATOM 635 N N . ASN A 1 83 ? 5.914 4.093 -0.432 1.00 90.31 83 ASN A N 1
ATOM 636 C CA . ASN A 1 83 ? 6.926 4.543 0.532 1.00 90.31 83 ASN A CA 1
ATOM 637 C C . ASN A 1 83 ? 6.355 4.949 1.906 1.00 90.31 83 ASN A C 1
ATOM 639 O O . ASN A 1 83 ? 6.628 6.059 2.367 1.00 90.31 83 ASN A O 1
ATOM 643 N N . PRO A 1 84 ? 5.571 4.077 2.567 1.00 90.69 84 PRO A N 1
ATOM 644 C CA . PRO A 1 84 ? 5.179 4.327 3.948 1.00 90.69 84 PRO A CA 1
ATOM 645 C C . PRO A 1 84 ? 6.428 4.421 4.841 1.00 90.69 84 PRO A C 1
ATOM 647 O O . PRO A 1 84 ? 7.362 3.630 4.707 1.00 90.69 84 PRO A O 1
ATOM 650 N N . VAL A 1 85 ? 6.430 5.369 5.770 1.00 87.69 85 VAL A N 1
ATOM 651 C CA . VAL A 1 85 ? 7.371 5.474 6.890 1.00 87.69 85 VAL A CA 1
ATOM 652 C C . VAL A 1 85 ? 7.094 4.390 7.939 1.00 87.69 85 VAL A C 1
ATOM 654 O O . VAL A 1 85 ? 8.022 3.941 8.606 1.00 87.69 85 VAL A O 1
ATOM 657 N N . GLY A 1 86 ? 5.847 3.930 8.081 1.00 87.31 86 GLY A N 1
ATOM 658 C CA . GLY A 1 86 ? 5.504 2.868 9.027 1.00 87.31 86 GLY A CA 1
ATOM 659 C C . GLY A 1 86 ? 4.091 2.301 8.858 1.00 87.31 86 GLY A C 1
ATOM 660 O O . GLY A 1 86 ? 3.257 2.886 8.172 1.00 87.31 86 GLY A O 1
ATOM 661 N N . PRO A 1 87 ? 3.792 1.151 9.489 1.00 86.38 87 PRO A N 1
ATOM 662 C CA . PRO A 1 87 ? 2.497 0.481 9.342 1.00 86.38 87 PRO A CA 1
ATOM 663 C C . PRO A 1 87 ? 1.339 1.212 10.037 1.00 86.38 87 PRO A C 1
ATOM 665 O O . PRO A 1 87 ? 0.182 0.911 9.761 1.00 86.38 87 PRO A O 1
ATOM 668 N N . ASP A 1 88 ? 1.649 2.139 10.945 1.00 88.31 88 ASP A N 1
ATOM 669 C CA . ASP A 1 88 ? 0.680 2.832 11.794 1.00 88.31 88 ASP A CA 1
ATOM 670 C C . ASP A 1 88 ? 0.444 4.295 11.398 1.00 88.31 88 ASP A C 1
ATOM 672 O O . ASP A 1 88 ? -0.221 5.031 12.134 1.00 88.31 88 ASP A O 1
ATOM 676 N N . GLU A 1 89 ? 0.975 4.732 10.255 1.00 88.88 89 GLU A N 1
ATOM 677 C CA . GLU A 1 89 ? 0.827 6.114 9.806 1.00 88.88 89 GLU A CA 1
ATOM 678 C C . GLU A 1 89 ? -0.648 6.523 9.696 1.00 88.88 89 GLU A C 1
ATOM 680 O O . GLU A 1 89 ? -1.471 5.759 9.184 1.00 88.88 89 GLU A O 1
ATOM 685 N N . PRO A 1 90 ? -1.015 7.737 10.139 1.00 90.69 90 PRO A N 1
ATOM 686 C CA . PRO A 1 90 ? -2.399 8.201 10.073 1.00 90.69 90 PRO A CA 1
ATOM 687 C C . PRO A 1 90 ? -2.890 8.396 8.632 1.00 90.69 90 PRO A C 1
ATOM 689 O O . PRO A 1 90 ? -4.091 8.287 8.378 1.00 90.69 90 PRO A O 1
ATOM 692 N N . PHE A 1 91 ? -1.968 8.661 7.701 1.00 91.81 91 PHE A N 1
ATOM 693 C CA . PHE A 1 91 ? -2.240 8.870 6.284 1.00 91.81 91 PHE A CA 1
ATOM 694 C C . PHE A 1 91 ? -1.238 8.094 5.440 1.00 91.81 91 PHE A C 1
ATOM 696 O O . PHE A 1 91 ? -0.039 8.154 5.695 1.00 91.81 91 PHE A O 1
ATOM 703 N N . LEU A 1 92 ? -1.729 7.404 4.418 1.00 92.00 92 LEU A N 1
ATOM 704 C CA . LEU A 1 92 ? -0.919 6.611 3.503 1.00 92.00 92 LEU A CA 1
ATOM 705 C C . LEU A 1 92 ? -1.218 7.020 2.060 1.00 92.00 92 LEU A C 1
ATOM 707 O O . LEU A 1 92 ? -2.372 7.060 1.634 1.00 92.00 92 LEU A O 1
ATOM 711 N N . ASN A 1 93 ? -0.173 7.302 1.288 1.00 91.94 93 ASN A N 1
ATOM 712 C CA . ASN A 1 93 ? -0.299 7.620 -0.132 1.00 91.94 93 ASN A CA 1
ATOM 713 C C . ASN A 1 93 ? -0.367 6.331 -0.946 1.00 91.94 93 ASN A C 1
ATOM 715 O O . ASN A 1 93 ? 0.402 5.406 -0.687 1.00 91.94 93 ASN A O 1
ATOM 719 N N . ALA A 1 94 ? -1.255 6.265 -1.937 1.00 90.88 94 ALA A N 1
ATOM 720 C CA . ALA A 1 94 ? -1.382 5.083 -2.777 1.00 90.88 94 ALA A CA 1
ATOM 721 C C . ALA A 1 94 ? -1.653 5.395 -4.255 1.00 90.88 94 ALA A C 1
ATOM 72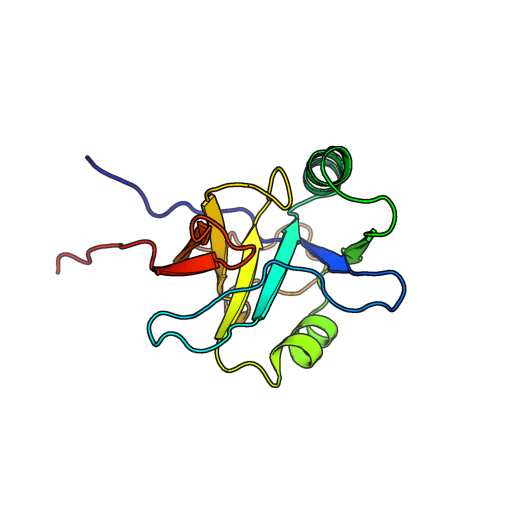3 O O . ALA A 1 94 ? -2.166 6.455 -4.637 1.00 90.88 94 ALA A O 1
ATOM 724 N N . VAL A 1 95 ? -1.296 4.418 -5.083 1.00 89.50 95 VAL A N 1
ATOM 725 C CA . VAL A 1 95 ? -1.484 4.391 -6.537 1.00 89.50 95 VAL A CA 1
ATOM 726 C C . VAL A 1 95 ? -2.327 3.178 -6.932 1.00 89.50 95 VAL A C 1
ATOM 728 O O . VAL A 1 95 ? -2.355 2.180 -6.206 1.00 89.50 95 VAL A O 1
ATOM 731 N N . ASP A 1 96 ? -2.990 3.255 -8.088 1.00 87.50 96 ASP A N 1
ATOM 732 C CA . ASP A 1 96 ? -3.639 2.090 -8.700 1.00 87.50 96 ASP A CA 1
ATOM 733 C C . ASP A 1 96 ? -2.591 1.027 -9.020 1.00 87.50 96 ASP A C 1
ATOM 735 O O . ASP A 1 96 ? -1.583 1.329 -9.663 1.00 87.50 96 ASP A O 1
ATOM 739 N N . ALA A 1 97 ? -2.852 -0.225 -8.642 1.00 83.75 97 ALA A N 1
ATOM 740 C CA . ALA A 1 97 ? -1.970 -1.332 -8.997 1.00 83.75 97 ALA A CA 1
ATOM 741 C C . ALA A 1 97 ? -1.786 -1.474 -10.521 1.00 83.75 97 ALA A C 1
ATOM 743 O O . ALA A 1 97 ? -0.685 -1.766 -10.980 1.00 83.75 97 ALA A O 1
ATOM 744 N N . GLU A 1 98 ? -2.839 -1.209 -11.301 1.00 77.38 98 GLU A N 1
ATOM 745 C CA . GLU A 1 98 ? -2.818 -1.243 -12.773 1.00 77.38 98 GLU A CA 1
ATOM 746 C C . GLU A 1 98 ? -1.924 -0.156 -13.387 1.00 77.38 98 GLU A C 1
ATOM 748 O O . GLU A 1 98 ? -1.394 -0.326 -14.483 1.00 77.38 98 GLU A O 1
ATOM 753 N N . GLY A 1 99 ? -1.754 0.965 -12.681 1.00 70.50 99 GLY A N 1
ATOM 754 C CA . GLY A 1 99 ? -0.939 2.095 -13.122 1.00 70.50 99 GLY A CA 1
ATOM 755 C C . GLY A 1 99 ? 0.540 1.969 -12.762 1.00 70.50 99 GLY A C 1
ATOM 756 O O . GLY A 1 99 ? 1.323 2.834 -13.153 1.00 70.50 99 GLY A O 1
ATOM 757 N N . VAL A 1 100 ? 0.936 0.931 -12.012 1.00 72.81 100 VAL A N 1
ATOM 758 C CA . VAL A 1 100 ? 2.338 0.712 -11.652 1.00 72.81 100 VAL A CA 1
ATOM 759 C C . VAL A 1 100 ? 3.027 -0.087 -12.757 1.00 72.81 100 VAL A C 1
ATOM 761 O O . VAL A 1 100 ? 2.686 -1.253 -12.975 1.00 72.81 100 VAL A O 1
A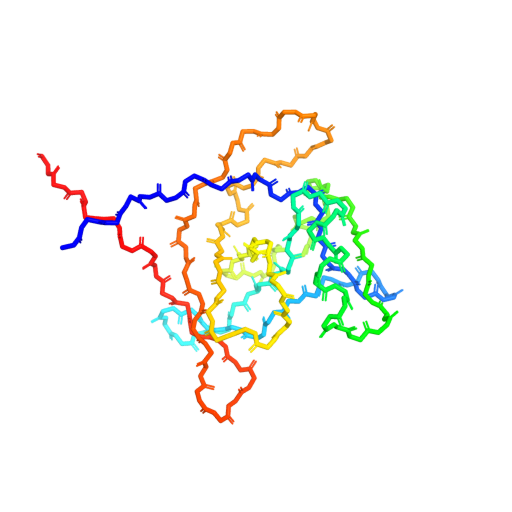TOM 764 N N . PRO A 1 101 ? 4.011 0.505 -13.460 1.00 66.44 101 PRO A N 1
ATOM 765 C CA . PRO A 1 101 ? 4.796 -0.224 -14.443 1.00 66.44 101 PRO A CA 1
ATOM 766 C C . PRO A 1 101 ? 5.474 -1.409 -13.757 1.00 66.44 101 PRO A C 1
ATOM 768 O O . PRO A 1 101 ? 6.125 -1.275 -12.723 1.00 66.44 101 PRO A O 1
ATOM 771 N N . SER A 1 102 ? 5.298 -2.589 -14.334 1.00 60.62 102 SER A N 1
ATOM 772 C CA . SER A 1 102 ? 5.870 -3.818 -13.806 1.00 60.62 102 SER A CA 1
ATOM 773 C C . SER A 1 102 ? 7.066 -4.235 -14.655 1.00 60.62 102 SER A C 1
ATOM 775 O O . SER A 1 102 ? 6.986 -4.315 -15.879 1.00 60.62 102 SER A O 1
ATOM 777 N N . GLY A 1 103 ? 8.202 -4.484 -14.005 1.00 57.53 103 GLY A N 1
ATOM 778 C CA . GLY A 1 103 ? 9.447 -4.838 -14.682 1.00 57.53 103 GLY A CA 1
ATOM 779 C C . GLY A 1 103 ? 10.679 -4.300 -13.963 1.00 57.53 103 GLY A C 1
ATOM 780 O O . GLY A 1 103 ? 10.643 -3.260 -13.317 1.00 57.53 103 GLY A O 1
ATOM 781 N N . ALA A 1 104 ? 11.803 -5.003 -14.100 1.00 50.66 104 ALA A N 1
ATOM 782 C CA . ALA A 1 104 ? 13.085 -4.624 -13.504 1.00 50.66 104 ALA A CA 1
ATOM 783 C C . ALA A 1 104 ? 13.801 -3.484 -14.263 1.00 50.66 104 ALA A C 1
ATOM 785 O O . ALA A 1 104 ? 15.026 -3.399 -14.216 1.00 50.66 104 ALA A O 1
ATOM 786 N N . ALA A 1 105 ? 13.068 -2.631 -14.984 1.00 54.25 105 ALA A N 1
ATOM 787 C CA . ALA A 1 105 ? 13.666 -1.497 -15.678 1.00 54.25 105 ALA A CA 1
ATOM 788 C C . ALA A 1 105 ? 14.231 -0.507 -14.645 1.00 54.25 105 ALA A C 1
ATOM 790 O O . ALA A 1 105 ? 13.573 -0.200 -13.646 1.00 54.25 105 ALA A O 1
ATOM 791 N N . GLU A 1 106 ? 15.462 -0.032 -14.861 1.00 55.22 106 GLU A N 1
ATOM 792 C CA . GLU A 1 106 ? 16.082 0.999 -14.013 1.00 55.22 106 GLU A CA 1
ATOM 793 C C . GLU A 1 106 ? 15.283 2.308 -14.024 1.00 55.22 106 GLU A C 1
ATOM 795 O O . GLU A 1 106 ? 15.267 3.025 -13.027 1.00 55.22 106 GLU A O 1
ATOM 800 N N . GLU A 1 107 ? 14.539 2.551 -15.104 1.00 58.69 107 GLU A N 1
ATOM 801 C CA . GLU A 1 107 ? 13.693 3.720 -15.312 1.00 58.69 107 GLU A CA 1
ATOM 802 C C . GLU A 1 107 ? 12.238 3.270 -15.474 1.00 58.69 107 GLU A C 1
ATOM 804 O O . GLU A 1 107 ? 11.733 3.054 -16.575 1.00 58.69 107 GLU A O 1
ATOM 809 N N . SER A 1 108 ? 11.554 3.070 -14.349 1.00 60.66 108 SER A N 1
ATOM 810 C CA . SER A 1 108 ? 10.100 2.917 -14.362 1.00 60.66 108 SER A CA 1
ATOM 811 C C . SER A 1 108 ? 9.462 4.304 -14.468 1.00 60.66 108 SER A C 1
ATOM 813 O O . SER A 1 108 ? 9.831 5.180 -13.677 1.00 60.66 108 SER A O 1
ATOM 815 N N . PRO A 1 109 ? 8.529 4.544 -15.412 1.00 65.69 109 PRO A N 1
ATOM 816 C CA . PRO A 1 109 ? 7.842 5.824 -15.486 1.00 65.69 109 PRO A CA 1
ATOM 817 C C . PRO A 1 109 ? 7.174 6.130 -14.138 1.00 65.69 109 PRO A C 1
ATOM 819 O O . PRO A 1 109 ? 6.712 5.210 -13.457 1.00 65.69 109 PRO A O 1
ATOM 822 N N . PRO A 1 110 ? 7.153 7.402 -13.715 1.00 69.12 110 PRO A N 1
ATOM 823 C CA . PRO A 1 110 ? 6.597 7.760 -12.424 1.00 69.12 110 PRO A CA 1
ATOM 824 C C . PRO A 1 110 ? 5.101 7.420 -12.384 1.00 69.12 110 PRO A C 1
ATOM 826 O O . PRO A 1 110 ? 4.383 7.574 -13.373 1.00 69.12 110 PRO A O 1
ATOM 829 N N . ALA A 1 111 ? 4.638 6.943 -11.233 1.00 70.19 111 ALA A N 1
ATOM 830 C CA . ALA A 1 111 ? 3.238 6.635 -11.002 1.00 70.19 111 ALA A CA 1
ATOM 831 C C . ALA A 1 111 ? 2.491 7.896 -10.543 1.00 70.19 111 ALA A C 1
ATOM 833 O O . ALA A 1 111 ? 3.033 8.764 -9.853 1.00 70.19 111 ALA A O 1
ATOM 834 N N . THR A 1 112 ? 1.221 8.011 -10.917 1.00 77.88 112 THR A N 1
ATOM 835 C CA . THR A 1 112 ? 0.369 9.105 -10.443 1.00 77.88 112 THR A CA 1
ATOM 836 C C . THR A 1 112 ? -0.235 8.721 -9.103 1.00 77.88 112 THR A C 1
ATOM 838 O O . THR A 1 112 ? -1.012 7.767 -9.036 1.00 77.88 112 THR A O 1
ATOM 841 N N . GLN A 1 113 ? 0.068 9.478 -8.046 1.00 79.94 113 GLN A N 1
ATOM 842 C CA . GLN A 1 113 ? -0.645 9.323 -6.785 1.00 79.94 113 GLN A CA 1
ATOM 843 C C . GLN A 1 113 ? -2.121 9.673 -6.984 1.00 79.94 113 GLN A C 1
ATOM 845 O O . GLN A 1 113 ? -2.466 10.798 -7.348 1.00 79.94 113 GLN A O 1
ATOM 850 N N . ARG A 1 114 ? -2.996 8.703 -6.723 1.00 83.12 114 ARG A N 1
ATOM 851 C CA . ARG A 1 114 ? -4.443 8.832 -6.947 1.00 83.12 114 ARG A CA 1
ATOM 852 C C . ARG A 1 114 ? -5.269 8.647 -5.691 1.00 83.12 114 ARG A C 1
ATOM 854 O O . ARG A 1 114 ? -6.445 9.006 -5.700 1.00 83.12 114 ARG A O 1
ATOM 861 N N . TYR A 1 115 ? -4.668 8.127 -4.624 1.00 88.56 115 TYR A N 1
ATOM 862 C CA . TYR A 1 115 ? -5.384 7.803 -3.403 1.00 88.56 115 TYR A CA 1
ATOM 863 C C . TYR A 1 115 ? -4.630 8.260 -2.160 1.00 88.56 115 TYR A C 1
ATOM 865 O O . TYR A 1 115 ? -3.394 8.287 -2.114 1.00 88.56 115 TYR A O 1
ATOM 873 N N . CYS A 1 116 ? -5.421 8.595 -1.149 1.00 90.75 116 CYS A N 1
ATOM 874 C CA . CYS A 1 116 ? -4.995 8.797 0.221 1.00 90.75 116 CYS A CA 1
ATOM 875 C C . CYS A 1 116 ? -5.833 7.869 1.101 1.00 90.75 116 CYS A C 1
ATOM 877 O O . CYS A 1 116 ? -7.061 7.868 1.019 1.00 90.75 116 CYS A O 1
ATOM 879 N N . LEU A 1 117 ? -5.163 7.053 1.901 1.00 92.31 117 LEU A N 1
ATOM 880 C CA . LEU A 1 117 ? -5.770 6.170 2.883 1.00 92.31 117 LEU A CA 1
ATOM 881 C C . LEU A 1 117 ? -5.672 6.860 4.239 1.00 92.31 117 LEU A C 1
ATOM 883 O O . LEU A 1 117 ? -4.566 7.114 4.712 1.00 92.31 117 LEU A O 1
ATOM 887 N N . SER A 1 118 ? -6.804 7.143 4.874 1.00 93.56 118 SER A N 1
ATOM 888 C CA . SER A 1 118 ? -6.851 7.707 6.227 1.00 93.56 118 SER A CA 1
ATOM 889 C C . SER A 1 118 ? -7.233 6.638 7.237 1.00 93.56 118 SER A C 1
ATOM 891 O O . SER A 1 118 ? -8.241 5.951 7.057 1.00 93.56 118 SER A O 1
ATOM 893 N N . ARG A 1 119 ? -6.448 6.496 8.307 1.00 93.06 119 ARG A N 1
ATOM 894 C CA . ARG A 1 119 ? -6.724 5.507 9.352 1.00 93.06 119 ARG A CA 1
ATOM 895 C C . ARG A 1 119 ? -8.011 5.859 10.099 1.00 93.06 119 ARG A C 1
ATOM 897 O O . ARG A 1 119 ? -8.172 6.982 10.579 1.00 93.06 119 ARG A O 1
ATOM 904 N N . VAL A 1 120 ? -8.905 4.887 10.249 1.00 92.00 120 VAL A N 1
ATOM 905 C CA . VAL A 1 120 ? -10.147 5.047 11.012 1.00 92.00 120 VAL A CA 1
ATOM 906 C C . VAL A 1 120 ? -9.833 4.992 12.504 1.00 92.00 120 VAL A C 1
ATOM 908 O O . VAL A 1 120 ? -9.222 4.041 13.001 1.00 92.00 120 VAL A O 1
ATOM 911 N N . THR A 1 121 ? -10.268 6.020 13.235 1.00 89.94 121 THR A N 1
ATOM 912 C CA . THR A 1 121 ? -9.966 6.182 14.665 1.00 89.94 121 THR A CA 1
ATOM 913 C C . THR A 1 121 ? -10.487 4.995 15.475 1.00 89.94 121 THR A C 1
ATOM 915 O O . THR A 1 121 ? -11.645 4.608 15.351 1.00 89.94 121 THR A O 1
ATOM 918 N N . GLY A 1 122 ? -9.628 4.427 16.327 1.00 87.81 122 GLY A N 1
ATOM 919 C CA . GLY A 1 122 ? -9.973 3.273 17.165 1.00 87.81 122 GLY A CA 1
ATOM 920 C C . GLY A 1 122 ? -9.930 1.924 16.441 1.00 87.81 122 GLY A C 1
ATOM 921 O O . GLY A 1 122 ? -10.309 0.917 17.035 1.00 87.81 122 GLY A O 1
ATOM 922 N N . THR A 1 123 ? -9.460 1.879 15.189 1.00 88.88 123 THR A N 1
ATOM 923 C CA . THR A 1 123 ? -9.325 0.641 14.410 1.00 88.88 123 THR A CA 1
ATOM 924 C C . THR A 1 123 ? -7.952 0.536 13.729 1.00 88.88 123 THR A C 1
ATOM 926 O O . THR A 1 123 ? -7.153 1.477 13.723 1.00 88.88 123 THR A O 1
ATOM 929 N N . ASN A 1 124 ? -7.689 -0.623 13.119 1.00 86.81 124 ASN A N 1
ATOM 930 C CA . ASN A 1 124 ? -6.543 -0.850 12.231 1.00 86.81 124 ASN A CA 1
ATOM 931 C C . ASN A 1 124 ? -6.934 -0.788 10.742 1.00 86.81 124 ASN A C 1
ATOM 933 O O . ASN A 1 124 ? -6.186 -1.266 9.892 1.00 86.81 124 ASN A O 1
ATOM 937 N N . GLU A 1 125 ? -8.118 -0.252 10.434 1.00 92.44 125 GLU A N 1
ATOM 938 C CA . GLU A 1 125 ? -8.622 -0.105 9.070 1.00 92.44 125 GLU A CA 1
ATOM 939 C C . GLU A 1 125 ? -8.355 1.306 8.528 1.00 92.44 125 GLU A C 1
ATOM 941 O O . GLU A 1 125 ? -8.283 2.285 9.276 1.00 92.44 125 GLU A O 1
ATOM 946 N N . TYR A 1 126 ? -8.235 1.400 7.206 1.00 94.12 126 TYR A N 1
ATOM 947 C CA . TYR A 1 126 ? -8.083 2.643 6.460 1.00 94.12 126 TYR A CA 1
ATOM 948 C C . TYR A 1 126 ? -9.264 2.862 5.514 1.00 94.12 126 TYR A C 1
ATOM 950 O O . TYR A 1 126 ? -9.711 1.938 4.835 1.00 94.12 126 TYR A O 1
ATOM 958 N N . GLU A 1 127 ? -9.724 4.102 5.408 1.00 93.50 127 GLU A N 1
ATOM 959 C CA . GLU A 1 127 ? -10.684 4.531 4.390 1.00 93.50 127 GLU A CA 1
ATOM 960 C C . GLU A 1 127 ? -9.948 5.130 3.195 1.00 93.50 127 GLU A C 1
ATOM 962 O O . GLU A 1 127 ? -9.065 5.976 3.356 1.00 93.50 127 GLU A O 1
ATOM 967 N N . VAL A 1 128 ? -10.301 4.687 1.987 1.00 91.75 128 VAL A N 1
ATOM 968 C CA . VAL A 1 128 ? -9.723 5.206 0.746 1.00 91.75 128 VAL A CA 1
ATOM 969 C C . VAL A 1 128 ? -10.493 6.446 0.296 1.00 91.75 128 VAL A C 1
ATOM 971 O O . VAL A 1 128 ? -11.666 6.373 -0.071 1.00 91.75 128 VAL A O 1
ATOM 974 N N . ALA A 1 129 ? -9.786 7.566 0.184 1.00 87.94 129 ALA A N 1
ATOM 975 C CA . ALA A 1 129 ? -10.230 8.739 -0.553 1.00 87.94 129 ALA A CA 1
ATOM 976 C C . ALA A 1 129 ? -9.463 8.859 -1.878 1.00 87.94 129 ALA A C 1
ATOM 978 O O . ALA A 1 129 ? -8.254 8.623 -1.940 1.00 87.94 129 ALA A O 1
ATOM 979 N N . ARG A 1 130 ? -10.151 9.271 -2.953 1.00 79.88 130 ARG A N 1
ATOM 980 C CA . ARG A 1 130 ? -9.456 9.748 -4.158 1.00 79.88 130 ARG A CA 1
ATOM 981 C C . ARG A 1 130 ? -8.711 11.031 -3.804 1.00 79.88 130 ARG A C 1
ATOM 983 O O . ARG A 1 130 ? -9.305 11.951 -3.244 1.00 79.88 130 ARG A O 1
ATOM 990 N N . SER A 1 131 ? -7.447 11.119 -4.193 1.00 68.62 131 SER A N 1
ATOM 991 C CA . SER A 1 131 ? -6.713 12.378 -4.235 1.00 68.62 131 SER A CA 1
ATOM 992 C C . SER A 1 131 ? -7.385 13.252 -5.292 1.00 68.62 131 SER A C 1
ATOM 994 O O . SER A 1 131 ? -7.210 13.050 -6.493 1.00 68.62 131 SER A O 1
ATOM 996 N N . SER A 1 132 ? -8.257 14.162 -4.861 1.00 55.75 132 SER A N 1
ATOM 997 C CA . SER A 1 132 ? -9.040 15.002 -5.762 1.00 55.75 132 SER A CA 1
ATOM 998 C C . SER A 1 132 ? -8.121 15.845 -6.649 1.00 55.75 132 SER A C 1
ATOM 1000 O O . SER A 1 132 ? -7.399 16.709 -6.158 1.00 55.75 132 SER A O 1
ATOM 1002 N N . SER A 1 133 ? -8.197 15.610 -7.959 1.00 47.41 133 SER A N 1
ATOM 1003 C CA . SER A 1 133 ? -7.858 16.585 -8.997 1.00 47.41 133 SER A CA 1
ATOM 1004 C C . SER A 1 133 ? -9.185 17.095 -9.541 1.00 47.41 133 SER A C 1
ATOM 1006 O O . SER A 1 133 ? -10.051 16.303 -9.907 1.00 47.41 133 SER A O 1
ATOM 1008 N N . HIS A 1 134 ? -9.391 18.406 -9.497 1.00 40.03 134 HIS A N 1
ATOM 1009 C CA . HIS A 1 134 ? -10.523 19.016 -10.175 1.00 40.03 134 HIS A CA 1
ATOM 1010 C C . HIS A 1 134 ? -10.051 19.359 -11.589 1.00 40.03 134 HIS A C 1
ATOM 1012 O O . HIS A 1 134 ? -9.269 20.295 -11.752 1.00 40.03 134 HIS A O 1
ATOM 1018 N N . ASP A 1 135 ? -10.473 18.575 -12.582 1.00 42.50 135 ASP A N 1
ATOM 1019 C CA . ASP A 1 135 ? -10.445 18.990 -13.986 1.00 42.50 135 ASP A CA 1
ATOM 1020 C C . ASP A 1 135 ? -11.366 20.212 -14.123 1.00 42.50 135 ASP A C 1
ATOM 1022 O O . ASP A 1 135 ? -12.583 20.107 -13.967 1.00 42.50 135 ASP A O 1
ATOM 1026 N N . ALA A 1 136 ? -10.785 21.387 -14.365 1.00 32.66 136 ALA A N 1
ATOM 1027 C CA . ALA A 1 136 ? -11.509 22.509 -14.950 1.00 32.66 136 ALA A CA 1
ATOM 1028 C C . ALA A 1 136 ? -11.306 22.426 -16.468 1.00 32.66 136 ALA A C 1
ATOM 1030 O O . ALA A 1 136 ? -10.168 22.291 -16.919 1.00 32.66 136 ALA A O 1
ATOM 1031 N N . GLY A 1 137 ? -12.426 22.407 -17.196 1.00 34.81 137 GLY A N 1
ATOM 1032 C CA . GLY A 1 137 ? -12.505 22.153 -18.637 1.00 34.81 137 GLY A CA 1
ATOM 1033 C C . GLY A 1 137 ? -12.044 23.284 -19.544 1.00 34.81 137 GLY A C 1
ATOM 1034 O O . GLY A 1 137 ? -11.465 24.277 -19.052 1.00 34.81 137 GLY A O 1
#

pLDDT: mean 78.21, std 14.79, range [30.95, 94.12]

Secondary structure (DSSP, 8-state):
------EEPPP-EEEE-TTS-B---EEE-TTS-EEEEEEEESSHHHHHHHHTTS-TT-EEEE--HHHHHHHHTT-SSEEEEES-S-TT-SEEEEEEGGGS--S--SSPPPEEP-EEEEEPTTSSEEEEEE-------

Foldseek 3Di:
DDDDFDFAAFFFWWKAFPVRAFDAFFEAEPVRHTFAEIEGENDPVLVVLACVADDDGIDIHGQAPVSVCVNCVPGPFYWYFYSDSYLPDQKTWIAGPVQRDHDPDPDTGTTGGFWMWGADPPDRYTYIDTPDDDDDD